Protein AF-A0A3D4BPX0-F1 (afdb_monomer_lite)

pLDDT: mean 84.38, std 9.33, range [48.59, 94.06]

Sequence (98 aa):
LSSIVDNVPLVAAAMGMYDVSMVEGSFFAQDGLFWEFLAYCAGTGGSALIIGSAAGVAVMGLENISFGWYLKKMSLLALIGYAAGAITYIIQESVFHL

Foldseek 3Di:
DLLVDPLVVVLVVVPVVDDADPDPQDQSHVVHVVNVLSVLCNVLVNPLFLNSDPVSVVCCVVVVDDRVNCNVPPSVVSVVVSVVVSVVSVVCCVPVVD

Radius of gyration: 16.01 Å; chains: 1; bounding box: 39×25×39 Å

Structure (mmCIF, N/CA/C/O backbone):
data_AF-A0A3D4BPX0-F1
#
_entry.id   AF-A0A3D4BPX0-F1
#
loop_
_atom_site.group_PDB
_atom_site.id
_atom_site.type_symbol
_atom_site.label_atom_id
_atom_site.label_alt_id
_atom_site.label_comp_id
_atom_site.label_asym_id
_atom_site.label_entity_id
_atom_site.label_seq_id
_atom_site.pdbx_PDB_ins_code
_atom_site.Cartn_x
_atom_site.Cartn_y
_atom_site.Cartn_z
_atom_site.occupancy
_atom_site.B_iso_or_equiv
_atom_site.auth_seq_id
_atom_site.auth_comp_id
_atom_site.auth_asym_id
_atom_site.auth_atom_id
_atom_site.pdbx_PDB_model_num
ATOM 1 N N . LEU A 1 1 ? 3.737 2.080 8.634 1.00 51.59 1 LEU A N 1
ATOM 2 C CA . LEU A 1 1 ? 4.254 3.467 8.647 1.00 51.59 1 LEU A CA 1
ATOM 3 C C . LEU A 1 1 ? 3.326 4.397 7.882 1.00 51.59 1 LEU A C 1
ATOM 5 O O . LEU A 1 1 ? 2.824 5.284 8.536 1.00 51.59 1 LEU A O 1
ATOM 9 N N . SER A 1 2 ? 2.976 4.143 6.614 1.00 53.22 2 SER A N 1
ATOM 10 C CA . SER A 1 2 ? 2.028 4.982 5.839 1.00 53.22 2 SER A CA 1
ATOM 11 C C . SER A 1 2 ? 0.646 5.233 6.478 1.00 53.22 2 SER A C 1
ATOM 13 O O . SER A 1 2 ? -0.005 6.214 6.148 1.00 53.22 2 SER A O 1
ATOM 15 N N . SER A 1 3 ? 0.165 4.357 7.363 1.00 58.12 3 SER A N 1
ATOM 16 C CA . SER A 1 3 ? -1.116 4.511 8.073 1.00 58.12 3 SER A CA 1
ATOM 17 C C . SER A 1 3 ? -1.022 5.323 9.379 1.00 58.12 3 SER A C 1
ATOM 19 O O . SER A 1 3 ? -2.019 5.471 10.079 1.00 58.12 3 SER A O 1
ATOM 21 N N . ILE A 1 4 ? 0.184 5.768 9.751 1.00 57.34 4 ILE A N 1
ATOM 22 C CA . ILE A 1 4 ? 0.501 6.507 10.993 1.00 57.34 4 ILE A CA 1
ATOM 23 C C . ILE A 1 4 ? 1.313 7.774 10.671 1.00 57.34 4 ILE A C 1
ATOM 25 O O . ILE A 1 4 ? 1.091 8.824 11.260 1.00 57.34 4 ILE A O 1
ATOM 29 N N . VAL A 1 5 ? 2.258 7.660 9.740 1.00 60.31 5 VAL A N 1
ATOM 30 C CA . VAL A 1 5 ? 3.076 8.721 9.154 1.00 60.31 5 VAL A CA 1
ATOM 31 C C . VAL A 1 5 ? 2.518 8.990 7.765 1.00 60.31 5 VAL A C 1
ATOM 33 O O . VAL A 1 5 ? 2.343 8.049 6.992 1.00 60.31 5 VAL A O 1
ATOM 36 N N . ASP A 1 6 ? 2.232 10.257 7.484 1.00 68.19 6 ASP A N 1
ATOM 37 C CA . ASP A 1 6 ? 1.677 10.713 6.213 1.00 68.19 6 ASP A CA 1
ATOM 38 C C . ASP A 1 6 ? 2.497 10.177 5.020 1.00 68.19 6 ASP A C 1
ATOM 40 O O . ASP A 1 6 ? 3.732 10.138 5.048 1.00 68.19 6 ASP A O 1
A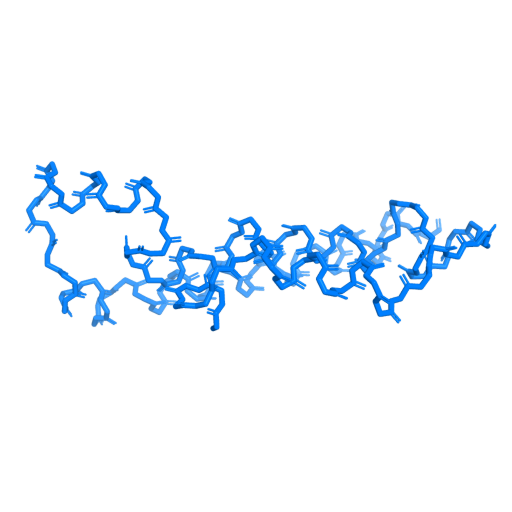TOM 44 N N . ASN A 1 7 ? 1.799 9.717 3.985 1.00 74.94 7 ASN A N 1
ATOM 45 C CA . ASN A 1 7 ? 2.405 9.160 2.781 1.00 74.94 7 ASN A CA 1
ATOM 46 C C . ASN A 1 7 ? 2.986 10.263 1.884 1.00 74.94 7 ASN A C 1
ATOM 48 O O . ASN A 1 7 ? 3.978 10.011 1.203 1.00 74.94 7 ASN A O 1
ATOM 52 N N . VAL A 1 8 ? 2.446 11.488 1.935 1.00 80.44 8 VAL A N 1
ATOM 53 C CA . VAL A 1 8 ? 2.904 12.610 1.101 1.00 80.44 8 VAL A CA 1
ATOM 54 C C . VAL A 1 8 ? 4.353 13.017 1.413 1.00 80.44 8 VAL A C 1
ATOM 56 O O . VAL A 1 8 ? 5.162 13.035 0.483 1.00 80.44 8 VAL A O 1
ATOM 59 N N . PRO A 1 9 ? 4.760 13.263 2.678 1.00 82.50 9 PRO A N 1
ATOM 60 C CA . PRO A 1 9 ? 6.157 13.546 3.004 1.00 82.50 9 PRO A CA 1
ATOM 61 C C . PRO A 1 9 ? 7.100 12.389 2.670 1.00 82.50 9 PRO A C 1
ATOM 63 O O . PRO A 1 9 ? 8.243 12.624 2.295 1.00 82.50 9 PRO A O 1
ATOM 66 N N . LEU A 1 10 ? 6.636 11.141 2.798 1.00 82.69 10 LEU A N 1
ATOM 67 C CA . LEU A 1 10 ? 7.459 9.957 2.556 1.00 82.69 10 LEU A CA 1
ATOM 68 C C . LEU A 1 10 ? 7.750 9.766 1.061 1.00 82.69 10 LEU A C 1
ATOM 70 O O . LEU A 1 10 ? 8.883 9.470 0.688 1.00 82.69 10 LEU A O 1
ATOM 74 N N . VAL A 1 11 ? 6.745 9.994 0.210 1.00 86.12 11 VAL A N 1
ATOM 75 C CA . VAL A 1 11 ? 6.906 10.003 -1.250 1.00 86.12 11 VAL A CA 1
ATOM 76 C C . VAL A 1 11 ? 7.774 11.183 -1.683 1.00 86.12 11 VAL A C 1
ATOM 78 O O . VAL A 1 11 ? 8.696 10.990 -2.468 1.00 86.12 11 VAL A O 1
ATOM 81 N N . ALA A 1 12 ? 7.551 12.378 -1.129 1.00 86.12 12 ALA A N 1
ATOM 82 C CA . ALA A 1 12 ? 8.375 13.549 -1.430 1.00 86.12 12 ALA A CA 1
ATOM 83 C C . ALA A 1 12 ? 9.847 13.340 -1.030 1.00 86.12 12 ALA A C 1
ATOM 85 O O . ALA A 1 12 ? 10.752 13.705 -1.777 1.00 86.12 12 ALA A O 1
ATOM 86 N N . ALA A 1 13 ? 10.097 12.701 0.117 1.00 86.88 13 ALA A N 1
ATOM 87 C CA . ALA A 1 13 ? 11.441 12.322 0.533 1.00 86.88 13 ALA A CA 1
ATOM 88 C C . ALA A 1 13 ? 12.068 11.304 -0.431 1.00 86.88 13 ALA A C 1
ATOM 90 O O . ALA A 1 13 ? 13.213 11.487 -0.830 1.00 86.88 13 ALA A O 1
ATOM 91 N N . ALA A 1 14 ? 11.325 10.276 -0.857 1.00 86.69 14 ALA A N 1
ATOM 92 C CA . ALA A 1 14 ? 11.813 9.302 -1.834 1.00 86.69 14 ALA A CA 1
ATOM 93 C C . ALA A 1 14 ? 12.158 9.953 -3.186 1.00 86.69 14 ALA A C 1
ATOM 95 O O . ALA A 1 14 ? 13.210 9.655 -3.745 1.00 86.69 14 ALA A O 1
ATOM 96 N N . MET A 1 15 ? 11.332 10.895 -3.658 1.00 87.19 15 MET A N 1
ATOM 97 C CA . MET A 1 15 ? 11.609 11.703 -4.855 1.00 87.19 15 MET A CA 1
ATOM 98 C C . MET A 1 15 ? 12.865 12.577 -4.711 1.00 87.19 15 MET A C 1
ATOM 100 O O . MET A 1 15 ? 13.526 12.854 -5.701 1.00 87.19 15 MET A O 1
ATOM 104 N N . GLY A 1 16 ? 13.207 13.009 -3.494 1.00 86.44 16 GLY A N 1
ATOM 105 C CA . GLY A 1 16 ? 14.447 13.742 -3.217 1.00 86.44 16 GLY A CA 1
ATOM 106 C C . GLY A 1 16 ? 15.677 12.857 -2.970 1.00 86.44 16 GLY A C 1
ATOM 107 O O . GLY A 1 16 ? 16.793 13.370 -2.966 1.00 86.44 16 GLY A O 1
ATOM 108 N N . MET A 1 17 ? 15.494 11.554 -2.726 1.00 89.44 17 MET A N 1
ATOM 109 C CA . MET A 1 17 ? 16.575 10.598 -2.438 1.00 89.44 17 MET A CA 1
ATOM 110 C C . MET A 1 17 ? 17.063 9.840 -3.674 1.00 89.44 17 MET A C 1
ATOM 112 O O . MET A 1 17 ? 18.220 9.419 -3.698 1.00 89.44 17 MET A O 1
ATOM 116 N N . TYR A 1 18 ? 16.190 9.627 -4.659 1.00 88.38 18 TYR A N 1
ATOM 117 C CA . TYR A 1 18 ? 16.479 8.842 -5.856 1.00 88.38 18 TYR A CA 1
ATOM 118 C C . TYR A 1 18 ? 16.204 9.666 -7.109 1.00 88.38 18 TYR A C 1
ATOM 120 O O . TYR A 1 18 ? 15.092 10.154 -7.301 1.00 88.38 18 TYR A O 1
ATOM 128 N N . ASP A 1 19 ? 17.208 9.779 -7.976 1.00 88.88 19 ASP A N 1
ATOM 129 C CA . ASP A 1 19 ? 17.045 10.411 -9.281 1.00 88.88 19 ASP A CA 1
ATOM 130 C C . ASP A 1 19 ? 16.255 9.509 -10.236 1.00 88.88 19 ASP A C 1
ATOM 132 O O . ASP A 1 19 ? 16.348 8.277 -10.194 1.00 88.88 19 ASP A O 1
ATOM 136 N N . VAL A 1 20 ? 15.507 10.135 -11.144 1.00 89.56 20 VAL A N 1
ATOM 137 C CA . VAL A 1 20 ? 14.863 9.426 -12.252 1.00 89.56 20 VAL A CA 1
ATOM 138 C C . VAL A 1 20 ? 15.936 9.035 -13.265 1.00 89.56 20 VAL A C 1
ATOM 140 O O . VAL A 1 20 ? 16.634 9.883 -13.824 1.00 89.56 20 VAL A O 1
ATOM 143 N N . SER A 1 21 ? 16.078 7.734 -13.495 1.00 89.69 21 SER A N 1
ATOM 144 C CA . SER A 1 21 ? 17.039 7.194 -14.453 1.00 89.69 21 SER A CA 1
ATOM 145 C C . SER A 1 21 ? 16.613 7.513 -15.887 1.00 89.69 21 SER A C 1
ATOM 147 O O . SER A 1 21 ? 15.455 7.345 -16.257 1.00 89.69 21 SER A O 1
ATOM 149 N N . MET A 1 22 ? 17.574 7.915 -16.720 1.00 88.06 22 MET A N 1
ATOM 150 C CA . MET A 1 22 ? 17.367 8.146 -18.159 1.00 88.06 22 MET A CA 1
ATOM 151 C C . MET A 1 22 ? 17.443 6.851 -18.986 1.00 88.06 22 MET A C 1
ATOM 153 O O . MET A 1 22 ? 17.263 6.877 -20.200 1.00 88.06 22 MET A O 1
ATOM 157 N N . VAL A 1 23 ? 17.770 5.720 -18.351 1.00 86.69 23 VAL A N 1
ATOM 158 C CA . VAL A 1 23 ? 17.845 4.412 -19.009 1.00 86.69 23 VAL A CA 1
ATOM 159 C C . VAL A 1 23 ? 16.454 3.786 -19.012 1.00 86.69 23 VAL A C 1
ATOM 161 O O . VAL A 1 23 ? 15.968 3.367 -17.958 1.00 86.69 23 VAL A O 1
ATOM 164 N N . GLU A 1 24 ? 15.828 3.711 -20.187 1.00 78.94 24 GLU A N 1
ATOM 165 C CA . GLU A 1 24 ? 14.541 3.030 -20.376 1.00 78.94 24 GLU A CA 1
ATOM 166 C C . GLU A 1 24 ? 14.621 1.564 -19.915 1.00 78.94 24 GLU A C 1
ATOM 168 O O . GLU A 1 24 ? 15.631 0.886 -20.113 1.00 78.94 24 GLU A O 1
ATOM 173 N N . GLY A 1 25 ? 13.572 1.092 -19.236 1.00 78.00 25 GLY A N 1
ATOM 174 C CA . GLY A 1 25 ? 13.512 -0.258 -18.660 1.00 78.00 25 GLY A CA 1
ATOM 175 C C . GLY A 1 25 ? 14.301 -0.452 -17.357 1.00 78.00 25 GLY A C 1
ATOM 176 O O . GLY A 1 25 ? 14.318 -1.550 -16.806 1.00 78.00 25 GLY A O 1
ATOM 177 N N . SER A 1 26 ? 14.959 0.586 -16.826 1.00 84.94 26 SER A N 1
ATOM 178 C CA . SER A 1 26 ? 15.565 0.513 -15.489 1.00 84.94 26 SER A CA 1
ATOM 179 C C . SER A 1 26 ? 14.527 0.715 -14.378 1.00 84.94 26 SER A C 1
ATOM 181 O O . SER A 1 26 ? 13.538 1.419 -14.556 1.00 84.94 26 SER A O 1
ATOM 183 N N . PHE A 1 27 ? 14.775 0.156 -13.188 1.00 85.12 27 PHE A N 1
ATOM 184 C CA . PHE A 1 27 ? 13.844 0.249 -12.051 1.00 85.12 27 PHE A CA 1
ATOM 185 C C . PHE A 1 27 ? 13.454 1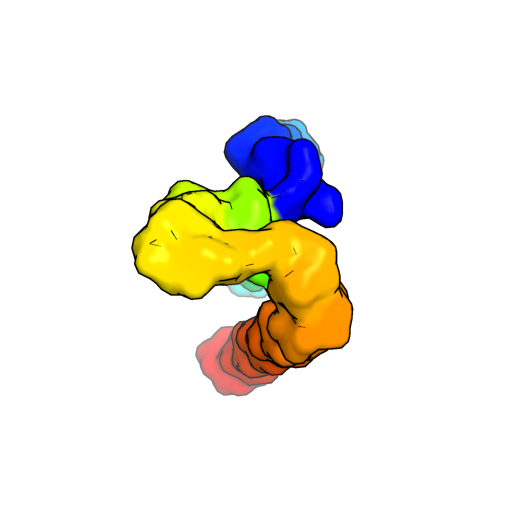.685 -11.674 1.00 85.12 27 PHE A C 1
ATOM 187 O O . PHE A 1 27 ? 12.316 1.919 -11.281 1.00 85.12 27 PHE A O 1
ATOM 194 N N . PHE A 1 28 ? 14.396 2.625 -11.786 1.00 87.94 28 PHE A N 1
ATOM 195 C CA . PHE A 1 28 ? 14.217 4.041 -11.450 1.00 87.94 28 PHE A CA 1
ATOM 196 C C . PHE A 1 28 ? 13.880 4.912 -12.669 1.00 87.94 28 PHE A C 1
ATOM 198 O O . PHE A 1 28 ? 13.851 6.137 -12.534 1.00 87.94 28 PHE A O 1
ATOM 205 N N . ALA A 1 29 ? 13.676 4.320 -13.852 1.00 90.00 29 ALA A N 1
ATOM 206 C CA . ALA A 1 29 ? 13.206 5.056 -15.022 1.00 90.00 29 ALA A CA 1
ATOM 207 C C . ALA A 1 29 ? 11.840 5.679 -14.745 1.00 90.00 29 ALA A C 1
ATOM 209 O O . ALA A 1 29 ? 11.116 5.214 -13.867 1.00 90.00 29 ALA A O 1
ATOM 210 N N . GLN A 1 30 ? 11.465 6.709 -15.498 1.00 85.88 30 GLN A N 1
ATOM 211 C CA . GLN A 1 30 ? 10.082 7.175 -15.477 1.00 85.88 30 GLN A CA 1
ATOM 212 C C . GLN A 1 30 ? 9.144 5.996 -15.796 1.00 85.88 30 GLN A C 1
ATOM 214 O O . GLN A 1 30 ? 9.438 5.219 -16.700 1.00 85.88 30 GLN A O 1
ATOM 219 N N . ASP A 1 31 ? 8.077 5.839 -15.007 1.00 85.19 31 ASP A N 1
ATOM 220 C CA . ASP A 1 31 ? 7.142 4.700 -15.072 1.00 85.19 31 ASP A CA 1
ATOM 221 C C . ASP A 1 31 ? 7.810 3.321 -14.856 1.00 85.19 31 ASP A C 1
ATOM 223 O O . ASP A 1 31 ? 7.264 2.275 -15.182 1.00 85.19 31 ASP A O 1
ATOM 227 N N . GLY A 1 32 ? 9.013 3.303 -14.273 1.00 86.00 32 GLY A N 1
ATOM 228 C CA . GLY A 1 32 ? 9.693 2.081 -13.861 1.00 86.00 32 GLY A CA 1
ATOM 229 C C . GLY A 1 32 ? 9.120 1.505 -12.565 1.00 86.00 32 GLY A C 1
ATOM 230 O O . GLY A 1 32 ? 8.551 2.224 -11.733 1.00 86.00 32 GLY A O 1
ATOM 231 N N . LEU A 1 33 ? 9.356 0.206 -12.352 1.00 88.12 33 LEU A N 1
ATOM 232 C CA . LEU A 1 33 ? 8.822 -0.558 -11.218 1.00 88.12 33 LEU A CA 1
ATOM 233 C C . LEU A 1 33 ? 9.011 0.124 -9.854 1.00 88.12 33 LEU A C 1
ATOM 235 O O . LEU A 1 33 ? 8.136 0.006 -9.001 1.00 88.12 33 LEU A O 1
ATOM 239 N N . PHE A 1 34 ? 10.110 0.848 -9.605 1.00 89.56 34 PHE A N 1
ATOM 240 C CA . PHE A 1 34 ? 10.293 1.527 -8.317 1.00 89.56 34 PHE A CA 1
ATOM 241 C C . PHE A 1 34 ? 9.210 2.582 -8.068 1.00 89.56 34 PHE A C 1
ATOM 243 O O . PHE A 1 34 ? 8.619 2.607 -6.989 1.00 89.56 34 PHE A O 1
ATOM 250 N N . TRP A 1 35 ? 8.938 3.443 -9.050 1.00 90.81 35 TRP A N 1
ATOM 251 C CA . TRP A 1 35 ? 8.007 4.562 -8.895 1.00 90.81 35 TRP A CA 1
ATOM 252 C C . TRP A 1 35 ? 6.556 4.102 -8.891 1.00 90.81 35 TRP A C 1
ATOM 254 O O . TRP A 1 35 ? 5.76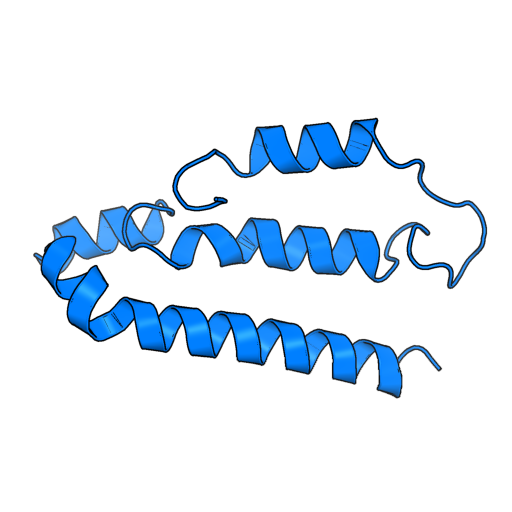7 4.559 -8.064 1.00 90.81 35 TRP A O 1
ATOM 264 N N . GLU A 1 36 ? 6.214 3.153 -9.755 1.00 89.81 36 GLU A N 1
ATOM 265 C CA . GLU A 1 36 ? 4.882 2.555 -9.789 1.00 89.81 36 GLU A CA 1
ATOM 266 C C . GLU A 1 36 ? 4.587 1.749 -8.514 1.00 89.81 36 GLU A C 1
ATOM 268 O O . GLU A 1 36 ? 3.519 1.890 -7.909 1.00 89.81 36 GLU A O 1
ATOM 273 N N . PHE A 1 37 ? 5.556 0.968 -8.022 1.00 89.62 37 PHE A N 1
ATOM 274 C CA . PHE A 1 37 ? 5.397 0.235 -6.767 1.00 89.62 37 PHE A CA 1
ATOM 275 C C . PHE A 1 37 ? 5.367 1.170 -5.553 1.00 89.62 37 PHE A C 1
ATOM 277 O O . PHE A 1 37 ? 4.601 0.940 -4.613 1.00 89.62 37 PHE A O 1
ATOM 284 N N . LEU A 1 38 ? 6.144 2.258 -5.569 1.00 90.00 38 LEU A N 1
ATOM 285 C CA . LEU A 1 38 ? 6.066 3.314 -4.559 1.00 90.00 38 LEU A CA 1
ATOM 286 C C . LEU A 1 38 ? 4.675 3.960 -4.554 1.00 90.00 38 LEU A C 1
ATOM 288 O O . LEU A 1 38 ? 4.107 4.153 -3.478 1.00 90.00 38 LEU A O 1
ATOM 292 N N . ALA A 1 39 ? 4.098 4.238 -5.727 1.00 88.75 39 ALA A N 1
ATOM 293 C CA . ALA A 1 39 ? 2.742 4.761 -5.858 1.00 88.75 39 ALA A CA 1
ATOM 294 C C . ALA A 1 39 ? 1.694 3.773 -5.322 1.00 88.75 39 ALA A C 1
ATOM 296 O O . ALA A 1 39 ? 0.804 4.179 -4.570 1.00 88.75 39 ALA A O 1
ATOM 297 N N . TYR A 1 40 ? 1.831 2.474 -5.612 1.00 88.56 40 TYR A N 1
ATOM 298 C CA . TYR A 1 40 ? 0.991 1.429 -5.018 1.00 88.56 40 TYR A CA 1
ATOM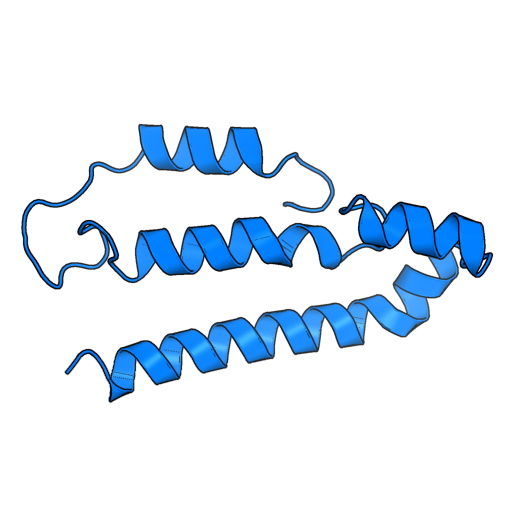 299 C C . TYR A 1 40 ? 1.081 1.438 -3.486 1.00 88.56 40 TYR A C 1
ATOM 301 O O . TYR A 1 40 ? 0.054 1.467 -2.799 1.00 88.56 40 TYR A O 1
ATOM 309 N N . CYS A 1 41 ? 2.301 1.460 -2.941 1.00 88.31 41 CYS A N 1
ATOM 310 C CA . CYS A 1 41 ? 2.541 1.461 -1.501 1.00 88.31 41 CYS A CA 1
ATOM 311 C C . CYS A 1 41 ? 1.983 2.727 -0.834 1.00 88.31 41 CYS A C 1
ATOM 313 O O . CYS A 1 41 ? 1.368 2.640 0.228 1.00 88.31 41 CYS A O 1
ATOM 315 N N . ALA A 1 42 ? 2.153 3.896 -1.454 1.00 85.88 42 ALA A N 1
ATOM 316 C CA . ALA A 1 42 ? 1.642 5.164 -0.946 1.00 85.88 42 ALA A CA 1
ATOM 317 C C . ALA A 1 42 ? 0.110 5.233 -1.012 1.00 85.88 42 ALA A C 1
ATOM 319 O O . ALA A 1 42 ? -0.525 5.673 -0.054 1.00 85.88 42 ALA A O 1
ATOM 320 N N . GLY A 1 43 ? -0.491 4.773 -2.110 1.00 81.06 43 GLY A N 1
ATOM 321 C CA . GLY A 1 43 ? -1.939 4.802 -2.309 1.00 81.06 43 GLY A CA 1
ATOM 322 C C . GLY A 1 43 ? -2.690 3.793 -1.438 1.00 81.06 43 GLY A C 1
ATOM 323 O O . GLY A 1 43 ? -3.726 4.119 -0.859 1.00 81.06 43 GLY A O 1
ATOM 324 N N . THR A 1 44 ? -2.170 2.570 -1.305 1.00 84.00 44 THR A N 1
ATOM 325 C CA . THR A 1 44 ? -2.868 1.478 -0.602 1.00 84.00 44 THR A CA 1
ATOM 326 C C . THR A 1 44 ? -2.402 1.283 0.841 1.00 84.00 44 THR A C 1
ATOM 328 O O . THR A 1 44 ? -3.186 0.836 1.682 1.00 84.00 44 THR A O 1
ATOM 331 N N . GLY A 1 45 ? -1.167 1.674 1.173 1.00 76.88 45 GLY A N 1
ATOM 332 C CA . GLY A 1 45 ? -0.542 1.426 2.476 1.00 76.88 45 GLY A CA 1
ATOM 333 C C . GLY A 1 45 ? -1.202 2.146 3.655 1.00 76.88 45 GLY A C 1
ATOM 334 O O . GLY A 1 45 ? -1.117 1.670 4.790 1.00 76.88 45 GLY A O 1
ATOM 335 N N . GLY A 1 46 ? -1.917 3.249 3.407 1.00 72.75 46 GLY A N 1
ATOM 336 C CA . GLY A 1 46 ? -2.729 3.926 4.424 1.00 72.75 46 GLY A CA 1
ATOM 337 C C . GLY A 1 46 ? -3.876 3.054 4.952 1.00 72.75 46 GLY A C 1
ATOM 338 O O . GLY A 1 46 ? -4.211 3.108 6.132 1.00 72.75 46 GLY A O 1
ATOM 339 N N . SER A 1 47 ? -4.418 2.157 4.126 1.00 70.94 47 SER A N 1
ATOM 340 C CA . SER A 1 47 ? -5.624 1.378 4.447 1.00 70.94 47 SER A CA 1
ATOM 341 C C . SER A 1 47 ? -5.378 0.155 5.339 1.00 70.94 47 SER A C 1
ATOM 343 O O . SER A 1 47 ? -6.325 -0.543 5.693 1.00 70.94 47 SER A O 1
ATOM 345 N N . ALA A 1 48 ? -4.132 -0.109 5.752 1.00 76.12 48 ALA A N 1
ATOM 346 C CA . ALA A 1 48 ? -3.824 -1.168 6.720 1.00 76.12 48 ALA A CA 1
ATOM 347 C C . ALA A 1 48 ? -4.471 -0.912 8.098 1.00 76.12 48 ALA A C 1
ATOM 349 O O . ALA A 1 48 ? -4.755 -1.846 8.852 1.00 76.12 48 ALA A O 1
ATOM 350 N N . LEU A 1 49 ? -4.727 0.360 8.420 1.00 82.50 49 LEU A N 1
ATOM 351 C CA . LEU A 1 49 ? -5.541 0.780 9.553 1.00 82.50 49 LEU A CA 1
ATOM 352 C C . LEU A 1 49 ? -6.768 1.522 9.032 1.00 82.50 49 LEU A C 1
ATOM 354 O O . LEU A 1 49 ? -6.662 2.343 8.127 1.00 82.50 49 LEU A O 1
ATOM 358 N N . ILE A 1 50 ? -7.913 1.323 9.681 1.00 84.44 50 ILE A N 1
ATOM 359 C CA . ILE A 1 50 ? -9.160 2.010 9.319 1.00 84.44 50 ILE A CA 1
ATOM 360 C C . ILE A 1 50 ? -9.073 3.544 9.413 1.00 84.44 50 ILE A C 1
ATOM 362 O O . ILE A 1 50 ? -9.834 4.246 8.765 1.00 84.44 50 ILE A O 1
ATOM 366 N N . ILE A 1 51 ? -8.122 4.079 10.180 1.00 86.00 51 ILE A N 1
ATOM 367 C CA . ILE A 1 51 ? -7.894 5.526 10.313 1.00 86.00 51 ILE A CA 1
ATOM 368 C C . ILE A 1 51 ? -6.903 6.097 9.294 1.00 86.00 51 ILE A C 1
ATOM 370 O O . ILE A 1 51 ? -6.740 7.309 9.230 1.00 86.00 51 ILE A O 1
ATOM 374 N N . GLY A 1 52 ? -6.208 5.257 8.526 1.00 80.31 52 GLY A N 1
ATOM 375 C CA . GLY A 1 52 ? -5.150 5.724 7.629 1.00 80.31 52 GLY A CA 1
ATOM 376 C C . GLY A 1 52 ? -5.654 6.206 6.265 1.00 80.31 52 GLY A C 1
ATOM 377 O O . GLY A 1 52 ? -4.843 6.472 5.384 1.00 80.31 52 GLY A O 1
ATOM 378 N N . SER A 1 53 ? -6.973 6.323 6.070 1.00 83.88 53 SER A N 1
ATOM 379 C CA . SER A 1 53 ? -7.578 6.942 4.886 1.00 83.88 53 SER A CA 1
ATOM 380 C C . SER A 1 53 ? -8.906 7.634 5.216 1.00 83.88 53 SER A C 1
ATOM 382 O O . SER A 1 53 ? -9.625 7.231 6.133 1.00 83.88 53 SER A O 1
ATOM 384 N N . ALA A 1 54 ? -9.271 8.656 4.432 1.00 85.94 54 ALA A N 1
ATOM 385 C CA . ALA A 1 54 ? -10.544 9.368 4.588 1.00 85.94 54 ALA A CA 1
ATOM 386 C C . ALA A 1 54 ? -11.760 8.436 4.430 1.00 85.94 54 ALA A C 1
ATOM 388 O O . ALA A 1 54 ? -12.738 8.557 5.165 1.00 85.94 54 ALA A O 1
ATOM 389 N N . ALA A 1 55 ? -11.674 7.465 3.513 1.00 87.56 55 ALA A N 1
ATOM 390 C CA . ALA A 1 55 ? -12.714 6.460 3.311 1.00 87.56 55 ALA A CA 1
ATOM 391 C C . ALA A 1 55 ? -12.905 5.570 4.552 1.00 87.56 55 ALA A C 1
ATOM 393 O O . ALA A 1 55 ? -14.038 5.299 4.947 1.00 87.56 55 ALA A O 1
ATOM 394 N N . GLY A 1 56 ? -11.813 5.155 5.200 1.00 87.44 56 GLY A N 1
ATOM 395 C CA . GLY A 1 56 ? -11.882 4.349 6.416 1.00 87.44 56 GLY A CA 1
ATOM 396 C C . GLY A 1 56 ? -12.490 5.111 7.600 1.00 87.44 56 GLY A C 1
ATOM 397 O O . GLY A 1 56 ? -13.358 4.577 8.292 1.00 87.44 5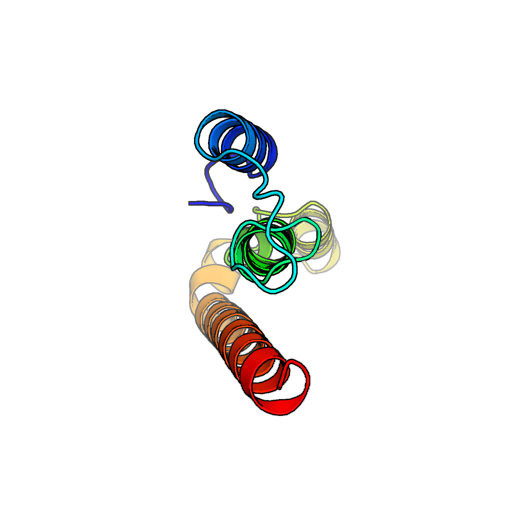6 GLY A O 1
ATOM 398 N N . VAL A 1 57 ? -12.131 6.389 7.777 1.00 89.00 57 VAL A N 1
ATOM 399 C CA . VAL A 1 57 ? -12.733 7.258 8.806 1.00 89.00 57 VAL A CA 1
ATOM 400 C C . VAL A 1 57 ? -14.225 7.492 8.540 1.00 89.00 57 VAL A C 1
ATOM 402 O O . VAL A 1 57 ? -15.024 7.447 9.475 1.00 89.00 57 VAL A O 1
ATOM 405 N N . ALA A 1 58 ? -14.626 7.679 7.278 1.00 91.88 58 ALA A N 1
ATOM 406 C CA . ALA A 1 58 ? -16.035 7.809 6.907 1.00 91.88 58 ALA A CA 1
ATOM 407 C C . ALA A 1 58 ? -16.834 6.539 7.250 1.00 91.88 58 ALA A C 1
ATOM 409 O O . ALA A 1 58 ? -17.889 6.623 7.877 1.00 91.88 58 ALA A O 1
ATOM 410 N N . VAL A 1 59 ? -16.305 5.358 6.914 1.00 90.94 59 VAL A N 1
ATOM 411 C CA . VAL A 1 59 ? -16.938 4.069 7.240 1.00 90.94 59 VAL A CA 1
ATOM 412 C C . VAL A 1 59 ? -17.024 3.839 8.749 1.00 90.94 59 VAL A C 1
ATOM 414 O O . VAL A 1 59 ? -18.047 3.343 9.213 1.00 90.94 59 VAL A O 1
ATOM 417 N N . MET A 1 60 ? -16.019 4.238 9.542 1.00 92.06 60 MET A N 1
ATOM 418 C CA . MET A 1 60 ? -16.138 4.178 11.008 1.00 92.06 60 MET A CA 1
ATOM 419 C C . MET A 1 60 ? -17.349 4.953 11.521 1.00 92.06 60 MET A C 1
ATOM 421 O O . MET A 1 60 ? -18.035 4.470 12.418 1.00 92.06 60 MET A O 1
ATOM 425 N N . GLY A 1 61 ? -17.596 6.144 10.967 1.00 89.06 61 GLY A N 1
ATOM 426 C CA . GLY A 1 61 ? -18.715 6.993 11.366 1.00 89.06 61 GLY A CA 1
ATOM 427 C C . GLY A 1 61 ? -20.073 6.453 10.916 1.00 89.06 61 GLY A C 1
ATOM 428 O O . GLY A 1 61 ? -21.026 6.493 11.687 1.00 89.06 61 GLY A O 1
ATOM 429 N N . LEU A 1 62 ? -20.158 5.924 9.691 1.00 94.06 62 LEU A N 1
ATOM 430 C CA . LEU A 1 62 ? -21.407 5.406 9.119 1.00 94.06 62 LEU A CA 1
ATOM 431 C C . LEU A 1 62 ? -21.812 4.054 9.725 1.00 94.06 62 LEU A C 1
ATOM 433 O O . LEU A 1 62 ? -22.952 3.879 10.144 1.00 94.06 62 LEU A O 1
ATOM 437 N N . GLU A 1 63 ? -20.866 3.120 9.826 1.00 92.62 63 GLU A N 1
ATOM 438 C CA . GLU A 1 63 ? -21.112 1.737 10.260 1.00 92.62 63 GLU A CA 1
ATOM 439 C C . GLU A 1 63 ? -20.839 1.520 11.760 1.00 92.62 63 GLU A C 1
ATOM 441 O O . GLU A 1 63 ? -20.915 0.398 12.259 1.00 92.62 63 GLU A O 1
ATOM 446 N N . ASN A 1 64 ? -20.500 2.583 12.505 1.00 88.38 64 ASN A N 1
ATOM 447 C CA . ASN A 1 64 ? -20.138 2.529 13.930 1.00 88.38 64 ASN A CA 1
ATOM 448 C C . ASN A 1 64 ? -19.043 1.488 14.243 1.00 88.38 64 ASN A C 1
ATOM 450 O O . ASN A 1 64 ? -19.029 0.840 15.295 1.00 88.38 64 ASN A O 1
ATOM 454 N N . ILE A 1 65 ? -18.093 1.324 13.322 1.00 90.88 65 ILE A N 1
ATOM 455 C CA . ILE A 1 65 ? -16.974 0.399 13.490 1.00 90.88 65 ILE A CA 1
ATOM 456 C C . ILE A 1 65 ? -15.928 1.047 14.396 1.00 90.88 65 ILE A C 1
ATOM 458 O O . ILE A 1 65 ? -15.411 2.124 14.113 1.00 90.88 65 ILE A O 1
ATOM 462 N N . SER A 1 66 ? -15.558 0.365 15.481 1.00 91.25 66 SER A N 1
ATOM 463 C CA . SER A 1 66 ? -14.467 0.826 16.343 1.00 91.25 66 SER A CA 1
ATOM 464 C C . SER A 1 66 ? -13.092 0.470 15.769 1.00 91.25 66 SER A C 1
ATOM 466 O O . SER A 1 66 ? -12.891 -0.608 15.199 1.00 91.25 66 SER A O 1
ATOM 468 N N . PHE A 1 67 ? -12.103 1.337 16.007 1.00 89.06 67 PHE A N 1
ATOM 469 C CA . PHE A 1 67 ? -10.706 1.092 15.629 1.00 89.06 67 PHE A CA 1
ATOM 470 C C . PHE A 1 67 ? -10.181 -0.254 16.158 1.00 89.06 67 PHE A C 1
ATOM 472 O O . PHE A 1 67 ? -9.587 -1.033 15.414 1.00 89.06 67 PHE A O 1
ATOM 479 N N . GLY A 1 68 ? -10.452 -0.568 17.431 1.00 90.44 68 GLY A N 1
ATOM 480 C CA . GLY A 1 68 ? -10.004 -1.815 18.057 1.00 90.44 68 GLY A CA 1
ATOM 481 C C . GLY A 1 68 ? -10.645 -3.072 17.458 1.00 90.44 68 GLY A C 1
ATOM 482 O O . GLY A 1 68 ? -9.985 -4.108 17.364 1.00 90.44 68 GLY A O 1
ATOM 483 N N . TRP A 1 69 ? -11.905 -2.992 17.017 1.00 91.69 69 TRP A N 1
ATOM 484 C CA . TRP A 1 69 ? -12.554 -4.091 16.301 1.00 91.69 69 TRP A CA 1
ATOM 485 C C . TRP A 1 69 ? -11.899 -4.316 14.937 1.00 91.69 69 TRP A C 1
ATOM 487 O O . TRP A 1 69 ? -11.522 -5.446 14.625 1.00 91.69 69 TRP A O 1
ATOM 497 N N . TYR A 1 70 ? -11.682 -3.244 14.166 1.00 90.31 70 TYR A N 1
ATOM 498 C CA . TYR A 1 70 ? -11.043 -3.338 12.852 1.00 90.31 70 TYR A CA 1
ATOM 499 C C . TYR A 1 70 ? -9.628 -3.909 12.960 1.00 90.31 70 TYR A C 1
ATOM 501 O O . TYR A 1 70 ? -9.267 -4.828 12.225 1.00 90.31 70 TYR A O 1
ATOM 509 N N . LEU A 1 71 ? -8.851 -3.434 13.938 1.00 88.94 71 LEU A N 1
ATOM 510 C CA . LEU A 1 71 ? -7.503 -3.928 14.194 1.00 88.94 71 LEU A CA 1
ATOM 511 C C . LEU A 1 71 ? -7.487 -5.437 14.482 1.00 88.94 71 LEU A C 1
ATOM 513 O O . LEU A 1 71 ? -6.572 -6.124 14.049 1.00 88.94 71 LEU A O 1
ATOM 517 N N . LYS A 1 72 ? -8.485 -5.977 15.188 1.00 88.25 72 LYS A N 1
ATOM 518 C CA . LYS A 1 72 ? -8.531 -7.410 15.528 1.00 88.25 72 LYS A CA 1
ATOM 519 C C . LYS A 1 72 ? -9.094 -8.295 14.416 1.00 88.25 72 LYS A C 1
ATOM 521 O O . LYS A 1 72 ? -8.695 -9.449 14.315 1.00 88.25 72 LYS A O 1
ATOM 526 N N . LYS A 1 73 ? -10.059 -7.796 13.640 1.00 88.00 73 LYS A N 1
ATOM 527 C CA . LYS A 1 73 ? -10.850 -8.608 12.694 1.00 88.00 73 LYS A CA 1
ATOM 528 C C . LYS A 1 73 ? -10.473 -8.399 11.231 1.00 88.00 73 LYS A C 1
ATOM 530 O O . LYS A 1 73 ? -10.548 -9.347 10.460 1.00 88.00 73 LYS A O 1
ATOM 535 N N . MET A 1 74 ? -10.096 -7.179 10.854 1.00 89.00 74 MET A N 1
ATOM 536 C CA . MET A 1 74 ? -9.961 -6.771 9.452 1.00 89.00 74 MET A CA 1
ATOM 537 C C . MET A 1 74 ? -8.523 -6.453 9.054 1.00 89.00 74 MET A C 1
ATOM 539 O O . MET A 1 74 ? -8.179 -6.638 7.893 1.00 89.00 74 MET A O 1
ATOM 543 N N . SER A 1 75 ? -7.667 -6.033 9.991 1.00 86.25 75 SER A N 1
ATOM 544 C CA . SER A 1 75 ? -6.270 -5.673 9.694 1.00 86.25 75 SER A CA 1
ATOM 545 C C . SER A 1 75 ? -5.502 -6.790 8.979 1.00 86.25 75 SER A C 1
ATOM 547 O O . SER A 1 75 ? -4.762 -6.519 8.040 1.00 86.25 75 SER A O 1
ATOM 549 N N . LEU A 1 76 ? -5.726 -8.051 9.365 1.00 87.19 76 LEU A N 1
ATOM 550 C CA . LEU A 1 76 ? -5.091 -9.199 8.725 1.00 87.19 76 LEU A CA 1
ATOM 551 C C . LEU A 1 76 ? -5.567 -9.369 7.278 1.00 87.19 76 LEU A C 1
ATOM 553 O O . LEU A 1 76 ? -4.751 -9.606 6.397 1.00 87.19 76 LEU A O 1
ATOM 557 N N . LEU A 1 77 ? -6.867 -9.203 7.020 1.00 89.50 77 LEU A N 1
ATOM 558 C CA . LEU A 1 77 ? -7.425 -9.265 5.666 1.00 89.50 77 LEU A CA 1
ATOM 559 C C . LEU A 1 77 ? -6.916 -8.106 4.802 1.00 89.50 77 LEU A C 1
ATOM 561 O O . LEU A 1 77 ? -6.539 -8.325 3.655 1.00 89.50 77 LEU A O 1
ATOM 565 N N . ALA A 1 78 ? -6.845 -6.897 5.364 1.00 88.31 78 ALA A N 1
ATOM 566 C CA . ALA A 1 78 ? -6.276 -5.731 4.695 1.00 88.31 78 ALA A CA 1
ATOM 567 C C . ALA A 1 78 ? -4.794 -5.949 4.349 1.00 88.31 78 ALA A C 1
ATOM 569 O O . ALA A 1 78 ? -4.366 -5.638 3.240 1.00 88.31 78 ALA A O 1
ATOM 570 N N . LEU A 1 79 ? -4.024 -6.549 5.262 1.00 87.50 79 LEU A N 1
ATOM 571 C CA . LEU A 1 79 ? -2.612 -6.862 5.051 1.00 87.50 79 LEU A CA 1
ATOM 572 C C . LEU A 1 79 ? -2.414 -7.971 4.013 1.00 87.50 79 LEU A C 1
ATOM 574 O O . LEU A 1 79 ? -1.521 -7.864 3.180 1.00 87.50 79 LEU A O 1
ATOM 578 N N . ILE A 1 80 ? -3.262 -9.003 4.015 1.00 91.19 80 ILE A N 1
ATOM 579 C CA . ILE A 1 80 ? -3.253 -10.042 2.978 1.00 91.19 80 ILE A CA 1
ATOM 580 C C . ILE A 1 80 ? -3.592 -9.433 1.616 1.00 91.19 80 ILE A C 1
ATOM 582 O O . ILE A 1 80 ? -2.906 -9.730 0.647 1.00 91.19 80 ILE A O 1
ATOM 586 N N . GLY A 1 81 ? -4.597 -8.556 1.532 1.00 90.62 81 GLY A N 1
ATOM 587 C CA . GLY A 1 81 ? -4.945 -7.855 0.293 1.00 90.62 81 GLY A CA 1
ATOM 588 C C . GLY A 1 81 ? -3.808 -6.969 -0.222 1.00 90.62 81 GLY A C 1
ATOM 589 O O . GLY A 1 81 ? -3.497 -6.995 -1.410 1.00 90.62 81 GLY A O 1
ATOM 590 N N . TYR A 1 82 ? -3.136 -6.251 0.681 1.00 89.4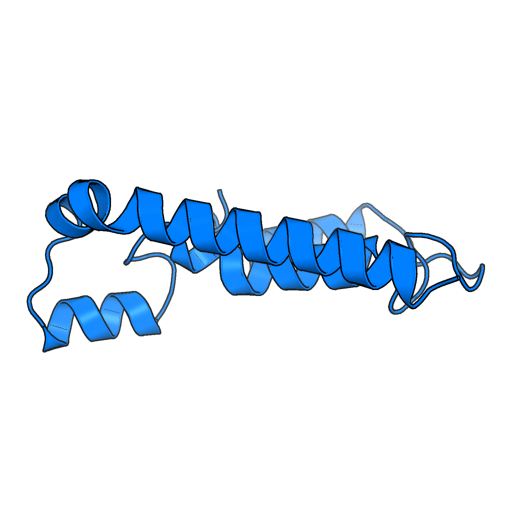4 82 TYR A N 1
ATOM 591 C CA . TYR A 1 82 ? -1.946 -5.462 0.366 1.00 89.44 82 TYR A CA 1
ATOM 592 C C . TYR A 1 82 ? -0.792 -6.338 -0.148 1.00 89.44 82 TYR A C 1
ATOM 594 O O . TYR A 1 82 ? -0.195 -6.060 -1.183 1.00 89.44 82 TYR A O 1
ATOM 602 N N . ALA A 1 83 ? -0.498 -7.446 0.536 1.00 90.75 83 ALA A N 1
ATOM 603 C CA . ALA A 1 83 ? 0.540 -8.375 0.101 1.00 90.75 83 ALA A CA 1
ATOM 604 C C . ALA A 1 83 ? 0.186 -9.039 -1.240 1.00 90.75 83 ALA A C 1
ATOM 606 O O . ALA A 1 83 ? 1.045 -9.167 -2.107 1.00 90.75 83 ALA A O 1
ATOM 607 N N . ALA A 1 84 ? -1.076 -9.423 -1.438 1.00 92.75 84 ALA A N 1
ATOM 608 C CA . ALA A 1 84 ? -1.550 -10.019 -2.680 1.00 92.75 84 ALA A CA 1
ATOM 609 C C . ALA A 1 84 ? -1.434 -9.042 -3.857 1.00 92.75 84 ALA A C 1
ATOM 611 O O . ALA A 1 84 ? -0.956 -9.437 -4.918 1.00 92.75 84 ALA A O 1
ATOM 612 N N . GLY A 1 85 ? -1.809 -7.772 -3.676 1.00 90.06 85 GLY A N 1
ATOM 613 C CA . GLY A 1 85 ? -1.641 -6.749 -4.709 1.00 90.06 85 GLY A CA 1
ATOM 614 C C . GLY A 1 85 ? -0.170 -6.484 -5.025 1.00 90.06 85 GLY A C 1
ATOM 615 O O . GLY A 1 85 ? 0.197 -6.461 -6.196 1.00 90.06 85 GLY A O 1
ATOM 616 N N . ALA A 1 86 ? 0.685 -6.406 -4.001 1.00 90.25 86 ALA A N 1
ATOM 617 C CA . ALA A 1 86 ? 2.123 -6.260 -4.190 1.00 90.25 86 ALA A CA 1
ATOM 618 C C . ALA A 1 86 ? 2.736 -7.426 -4.988 1.00 90.25 86 ALA A C 1
ATOM 620 O O . ALA A 1 86 ? 3.474 -7.204 -5.944 1.00 90.25 86 ALA A O 1
ATOM 621 N N . ILE A 1 87 ? 2.395 -8.669 -4.632 1.00 91.56 87 ILE A N 1
ATOM 622 C CA . ILE A 1 87 ? 2.853 -9.869 -5.346 1.00 91.56 87 ILE A CA 1
ATOM 623 C C . ILE A 1 87 ? 2.322 -9.880 -6.781 1.00 91.56 87 ILE A C 1
ATOM 625 O O . ILE A 1 87 ? 3.077 -10.156 -7.708 1.00 91.56 87 ILE A O 1
ATOM 629 N N . THR A 1 88 ? 1.040 -9.562 -6.976 1.00 91.75 88 THR A N 1
ATOM 630 C CA . THR A 1 88 ? 0.419 -9.530 -8.309 1.00 91.75 88 THR A CA 1
ATOM 631 C C . THR A 1 88 ? 1.114 -8.516 -9.205 1.00 91.75 88 THR A C 1
ATOM 633 O O . THR A 1 88 ? 1.414 -8.833 -10.349 1.00 91.75 88 THR A O 1
ATOM 636 N N . TYR A 1 89 ? 1.426 -7.333 -8.677 1.00 88.81 89 TYR A N 1
ATOM 637 C CA . TYR A 1 89 ? 2.137 -6.300 -9.416 1.00 88.81 89 TYR A CA 1
ATOM 638 C C . TYR A 1 89 ? 3.562 -6.738 -9.794 1.00 88.81 89 TYR A C 1
ATOM 640 O O . TYR A 1 89 ? 3.946 -6.623 -10.952 1.00 88.81 89 TYR A O 1
ATOM 648 N N . ILE A 1 90 ? 4.314 -7.350 -8.870 1.00 86.88 90 ILE A N 1
ATOM 649 C CA . ILE A 1 90 ? 5.653 -7.895 -9.167 1.00 86.88 90 ILE A CA 1
ATOM 650 C C . ILE A 1 90 ? 5.592 -8.978 -10.257 1.00 86.88 90 ILE A C 1
ATOM 652 O O . ILE A 1 90 ? 6.444 -9.023 -11.145 1.00 86.88 90 ILE A O 1
ATOM 656 N N . ILE A 1 91 ? 4.589 -9.860 -10.202 1.00 89.44 91 ILE A N 1
ATOM 657 C CA . ILE A 1 91 ? 4.378 -10.891 -11.227 1.00 89.44 91 ILE A CA 1
ATOM 658 C C . ILE A 1 91 ? 4.006 -10.246 -12.564 1.00 89.44 91 ILE A C 1
ATOM 660 O O . ILE A 1 91 ? 4.519 -10.671 -13.594 1.00 89.44 91 ILE A O 1
ATOM 664 N N . GLN A 1 92 ? 3.137 -9.232 -12.559 1.00 87.69 92 GLN A N 1
ATOM 665 C CA . GLN A 1 92 ? 2.733 -8.519 -13.766 1.00 87.69 92 GLN A CA 1
ATOM 666 C C . GLN A 1 92 ? 3.940 -7.865 -14.442 1.00 87.69 92 GLN A C 1
ATOM 668 O O . GLN A 1 92 ? 4.137 -8.092 -15.632 1.00 87.69 92 GLN A O 1
ATOM 673 N N . GLU A 1 93 ? 4.785 -7.155 -13.690 1.00 83.88 93 GLU A N 1
ATOM 674 C CA . GLU A 1 93 ? 6.031 -6.602 -14.232 1.00 83.88 93 GLU A CA 1
ATOM 675 C C . GLU A 1 93 ? 6.899 -7.714 -14.833 1.00 83.88 93 GLU A C 1
ATOM 677 O O . GLU A 1 93 ? 7.333 -7.634 -15.976 1.00 83.88 93 GLU A O 1
ATOM 682 N N . SER A 1 94 ? 7.078 -8.820 -14.107 1.00 79.75 94 SER A N 1
ATOM 683 C CA . SER A 1 94 ? 7.927 -9.931 -14.560 1.00 79.75 94 SER A CA 1
ATOM 684 C C . SER A 1 94 ? 7.423 -10.625 -15.837 1.00 79.75 94 SER A C 1
ATOM 686 O O . SER A 1 94 ? 8.201 -11.299 -16.507 1.00 79.75 94 SER A O 1
ATOM 688 N N . VAL A 1 95 ? 6.124 -10.531 -16.148 1.00 83.06 95 VAL A N 1
ATOM 689 C CA . VAL A 1 95 ? 5.491 -11.209 -17.293 1.00 83.06 95 VAL A CA 1
ATOM 690 C C . VAL A 1 95 ? 5.290 -10.272 -18.484 1.00 83.06 95 VAL A C 1
ATOM 692 O O . VAL A 1 95 ? 5.451 -10.708 -19.622 1.00 83.06 95 VAL A O 1
ATOM 695 N N . PHE A 1 96 ? 4.900 -9.019 -18.241 1.00 75.81 96 PHE A N 1
ATOM 696 C CA . PHE A 1 96 ? 4.527 -8.067 -19.292 1.00 75.81 96 PHE A CA 1
ATOM 697 C C . PHE A 1 96 ? 5.641 -7.082 -19.655 1.00 75.81 96 PHE A C 1
ATOM 699 O O . PHE A 1 96 ? 5.619 -6.568 -20.768 1.00 75.81 96 PHE A O 1
ATOM 706 N N . HIS A 1 97 ? 6.605 -6.841 -18.763 1.00 61.53 97 HIS A N 1
ATOM 707 C CA . HIS A 1 97 ? 7.795 -6.020 -19.019 1.00 61.53 97 HIS A CA 1
ATOM 708 C C . HIS A 1 97 ? 9.032 -6.903 -19.307 1.00 61.53 97 HIS A C 1
ATOM 710 O O . HIS A 1 97 ? 10.121 -6.676 -18.777 1.00 61.53 97 HIS A O 1
ATOM 716 N N . LEU A 1 98 ? 8.841 -7.933 -20.148 1.00 48.59 98 LEU A N 1
ATOM 717 C CA . LEU A 1 98 ? 9.911 -8.641 -20.873 1.00 48.59 98 LEU A CA 1
ATOM 718 C C . LEU A 1 98 ? 10.274 -7.901 -22.164 1.00 48.59 98 LEU A C 1
ATOM 720 O O . LEU A 1 98 ? 9.333 -7.494 -22.883 1.00 48.59 98 LEU A O 1
#

Secondary structure (DSSP, 8-state):
-TTTS-HHHHHHHHHHHSPPBSSTTSTTBTT-HHHHHHHHHHHHGGGGSTTSSHHHHHHHHHHT--HHHHHHHTHHHHHHHHHHHHHHHHHHHHHH--